Protein AF-A0A1H7WKR6-F1 (afdb_monomer)

InterPro domains:
  IPR000032 Phosphocarrier protein HPr-like [PF00381] (17-84)
  IPR000032 Phosphocarrier protein HPr-like [PS51350] (1-90)
  IPR000032 Phosphocarrier protein HPr-like [cd00367] (22-83)
  IPR035895 HPr-like superfamily [G3DSA:3.30.1340.10] (1-86)
  IPR035895 HPr-like superfamily [SSF55594] (11-86)
  IPR050399 Phosphocarrier protein HPr [PTHR33705] (11-86)

Nearest PDB structures (foldseek):
  3ihs-assembly2_B  TM=8.866E-01  e=2.905E-06  Bacillus anthracis str. Ames
  4xwj-assembly1_B  TM=8.656E-01  e=1.583E-05  Escherichia coli K-12
  1sph-assembly1_B  TM=8.566E-01  e=1.912E-05  Bacillus subtilis
  2hpr-assembly1_A  TM=8.339E-01  e=2.036E-05  Bacillus subtilis
  1cm3-assembly1_A  TM=8.843E-01  e=5.921E-05  Escherichia coli

Organism: NCBI:txid930146

pLDDT: mean 80.71, std 19.06, range [36.72, 98.38]

Sequence (132 aa):
MEKKRIFSVPEGGFTVQKTVEFVQLNSTFTSEVFIEKNKKIFNAKSILGLMSLLIPSKAGKKFTIIAKGEDAVETIKQITNFIEKQLPPTSNLSLWDQEGIENVNHALKDSQSRWTTTVHNIAKSYLTVKNS

Secondary structure (DSSP, 8-state):
-EEEEEEE--TT---HHHHHHHHHHHHH-SSEEEEEETTEEEETT-HHHHHHHHTTPPTT-EEEEEEESSSHHHHHHHHHHHHHHHSPP--SSSTTSHHHHHHHHHHHHHHGGG--HHHHHHHHHHHHGGG-

Mean predicted aligned error: 13.5 Å

Radius of gyration: 21.98 Å; Cα contacts (8 Å, |Δi|>4): 154; chains: 1; bounding box: 29×31×65 Å

Solvent-accessible surface area (backbone atoms only — not comparable to full-atom values): 7469 Å² total; per-residue (Å²): 88,78,38,73,48,78,49,58,38,30,81,85,37,44,47,73,66,58,46,51,54,48,19,54,58,46,58,72,48,89,24,51,43,32,39,38,51,96,93,42,78,40,53,41,58,37,60,70,59,42,51,72,55,42,49,82,38,58,48,68,45,71,37,36,40,37,23,40,26,89,50,11,67,59,53,53,51,54,52,48,54,55,53,55,70,60,31,74,75,80,84,66,88,57,71,66,46,68,68,40,51,50,51,50,51,48,54,49,57,66,44,60,86,68,67,51,72,66,60,54,53,55,56,49,52,64,62,59,67,76,78,116

Foldseek 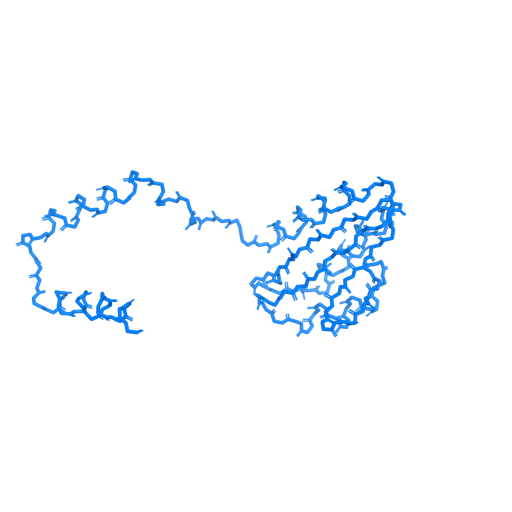3Di:
DKDKDKDWAAQVFDDLVLLVVQLVLCVVDPWFKWKDDPNDIFGSNDSVRSCVPGRPDHTRDMIMMMTGDPCNVVSVVVSVVSRCVVHDPCPDPPCPPVVNVVVVVVVVVVCVVPDDPVNVVVVVVVVVVVPD

Structure (mmCIF, N/CA/C/O backbone):
data_AF-A0A1H7WKR6-F1
#
_entry.id   AF-A0A1H7WKR6-F1
#
loop_
_atom_site.group_PDB
_atom_site.id
_atom_site.type_symbol
_atom_site.label_atom_id
_atom_site.label_alt_id
_atom_site.label_comp_id
_atom_site.label_asym_id
_atom_site.label_entity_id
_atom_site.label_seq_id
_atom_site.pdbx_PDB_ins_code
_atom_site.Cartn_x
_atom_site.Cartn_y
_atom_site.Cartn_z
_atom_site.occupancy
_atom_site.B_iso_or_equiv
_atom_site.auth_seq_id
_atom_site.auth_comp_id
_atom_site.auth_asym_id
_atom_site.auth_atom_id
_atom_site.pdbx_PDB_model_num
ATOM 1 N N . MET A 1 1 ? -15.625 -1.679 10.472 1.00 90.31 1 MET A N 1
ATOM 2 C CA . MET A 1 1 ? -15.937 -2.062 9.072 1.00 90.31 1 MET A CA 1
ATOM 3 C C . MET A 1 1 ? -14.670 -2.627 8.425 1.00 90.31 1 MET A C 1
ATOM 5 O O . MET A 1 1 ? -13.588 -2.266 8.862 1.00 90.31 1 MET A O 1
ATOM 9 N N . GLU A 1 2 ? -14.768 -3.527 7.438 1.00 96.50 2 GLU A N 1
ATOM 10 C CA . GLU A 1 2 ? -13.604 -4.087 6.719 1.00 96.50 2 GLU A CA 1
ATOM 11 C C . GLU A 1 2 ? -13.741 -3.854 5.206 1.00 96.50 2 GLU A C 1
ATOM 13 O O . GLU A 1 2 ? -14.825 -4.026 4.641 1.00 96.50 2 GLU A O 1
ATOM 18 N N . LYS A 1 3 ? -12.647 -3.463 4.543 1.00 98.06 3 LYS A N 1
ATOM 19 C CA . LYS A 1 3 ? -12.562 -3.311 3.084 1.00 98.06 3 LYS A CA 1
ATOM 20 C C . LYS A 1 3 ? -11.290 -3.958 2.548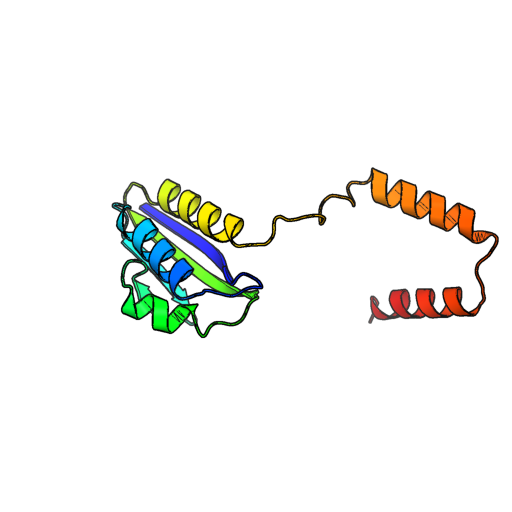 1.00 98.06 3 LYS A C 1
ATOM 22 O O . LYS A 1 3 ? -10.244 -3.913 3.189 1.00 98.06 3 LYS A O 1
ATOM 27 N N . LYS A 1 4 ? -11.385 -4.551 1.355 1.00 97.06 4 LYS A N 1
ATOM 28 C CA . LYS A 1 4 ? -10.263 -5.196 0.664 1.00 97.06 4 LYS A CA 1
ATOM 29 C C . LYS A 1 4 ? -10.138 -4.687 -0.760 1.00 97.06 4 LYS A C 1
ATOM 31 O O . LYS A 1 4 ? -11.147 -4.425 -1.414 1.00 97.06 4 LYS A O 1
ATOM 36 N N . ARG A 1 5 ? -8.909 -4.601 -1.258 1.00 96.88 5 ARG A N 1
ATOM 37 C CA . ARG A 1 5 ? -8.615 -4.245 -2.649 1.00 96.88 5 ARG A CA 1
ATOM 38 C C . ARG A 1 5 ? -7.375 -4.992 -3.118 1.00 96.88 5 ARG A C 1
ATOM 40 O O . ARG A 1 5 ? -6.430 -5.155 -2.358 1.00 96.88 5 ARG A O 1
ATOM 47 N N . ILE A 1 6 ? -7.377 -5.451 -4.363 1.00 96.00 6 ILE A N 1
ATOM 48 C CA . ILE A 1 6 ? -6.185 -6.035 -4.983 1.00 96.00 6 ILE A CA 1
ATOM 49 C C . ILE A 1 6 ? -5.432 -4.920 -5.700 1.00 96.00 6 ILE A C 1
ATOM 51 O O . ILE A 1 6 ? -6.047 -4.128 -6.411 1.00 96.00 6 ILE A O 1
ATOM 55 N N . PHE A 1 7 ? -4.113 -4.890 -5.542 1.00 93.12 7 PHE A N 1
ATOM 56 C CA . PHE A 1 7 ? -3.227 -4.035 -6.322 1.00 93.12 7 PHE A CA 1
ATOM 57 C C . PHE A 1 7 ? -2.088 -4.855 -6.927 1.00 93.12 7 PHE A C 1
ATOM 59 O O . PHE A 1 7 ? -1.738 -5.929 -6.428 1.00 93.12 7 PHE A O 1
ATOM 66 N N . SER A 1 8 ? -1.510 -4.334 -8.004 1.00 92.31 8 SER A N 1
ATOM 67 C CA . SER A 1 8 ? -0.334 -4.907 -8.657 1.00 92.31 8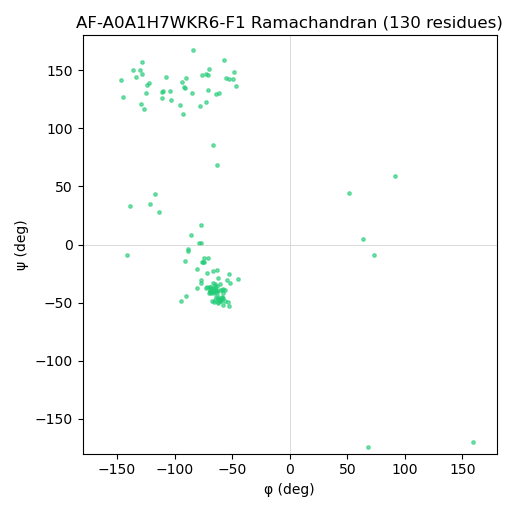 SER A CA 1
ATOM 68 C C . SER A 1 8 ? 0.879 -4.028 -8.375 1.00 92.31 8 SER A C 1
ATOM 70 O O . SER A 1 8 ? 0.759 -2.807 -8.317 1.00 92.31 8 SER A O 1
ATOM 72 N N . VAL A 1 9 ? 2.052 -4.636 -8.213 1.00 91.00 9 VAL A N 1
ATOM 73 C CA . VAL A 1 9 ? 3.315 -3.890 -8.133 1.00 91.00 9 VAL A CA 1
ATOM 74 C C . VAL A 1 9 ? 3.528 -3.117 -9.444 1.00 91.00 9 VAL A C 1
ATOM 76 O O . VAL A 1 9 ? 3.423 -3.743 -10.505 1.00 91.00 9 VAL A O 1
ATOM 79 N N . PRO A 1 10 ? 3.843 -1.807 -9.393 1.00 88.25 10 PRO A N 1
ATOM 80 C CA . PRO A 1 10 ? 4.128 -1.004 -10.583 1.00 88.25 10 PRO A CA 1
ATOM 81 C C . PRO A 1 10 ? 5.279 -1.558 -11.429 1.00 88.25 10 PRO A C 1
ATOM 83 O O . PRO A 1 10 ? 6.136 -2.274 -10.911 1.00 88.25 10 PRO A O 1
ATOM 86 N N . GLU A 1 11 ? 5.349 -1.186 -12.710 1.00 84.81 11 GLU A N 1
ATOM 87 C CA . GLU A 1 11 ? 6.426 -1.628 -13.616 1.00 84.81 11 GLU A CA 1
ATOM 88 C C . GLU A 1 11 ? 7.827 -1.278 -13.096 1.00 84.81 11 GLU A C 1
ATOM 90 O O . GLU A 1 11 ? 8.729 -2.111 -13.138 1.00 84.81 11 GLU A O 1
ATOM 95 N N . GLY A 1 12 ? 7.989 -0.090 -12.504 1.00 85.38 12 GLY A N 1
ATOM 96 C CA . GLY A 1 12 ? 9.238 0.336 -11.862 1.00 85.38 12 GLY A CA 1
ATOM 97 C C . GLY A 1 12 ? 9.505 -0.280 -10.481 1.00 85.38 12 GLY A C 1
ATOM 98 O O . GLY A 1 12 ? 10.500 0.065 -9.847 1.00 85.38 12 GLY A O 1
ATOM 99 N N . GLY A 1 13 ? 8.624 -1.155 -9.985 1.00 88.62 13 GLY A N 1
ATOM 100 C CA . GLY A 1 13 ? 8.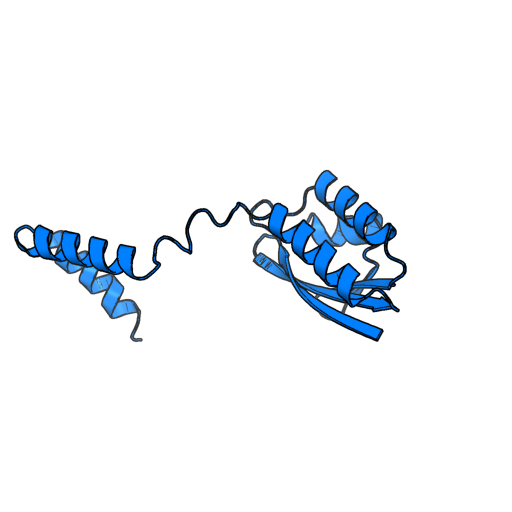727 -1.749 -8.654 1.00 88.62 13 GLY A CA 1
ATOM 101 C C . GLY A 1 13 ? 8.519 -0.758 -7.501 1.00 88.62 13 GLY A C 1
ATOM 102 O O . GLY A 1 13 ? 8.184 0.416 -7.687 1.00 88.62 13 G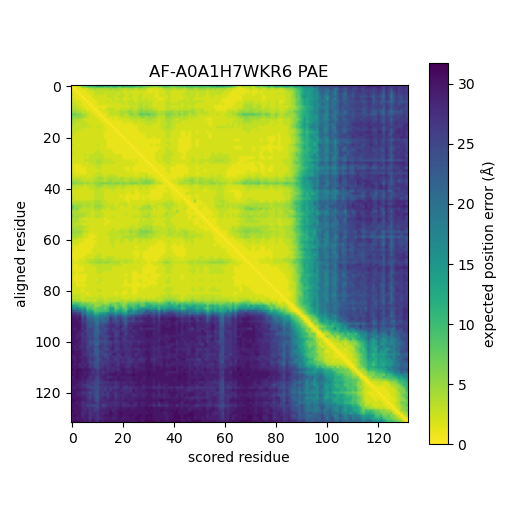LY A O 1
ATOM 103 N N . PHE A 1 14 ? 8.721 -1.251 -6.277 1.00 90.50 14 PHE A N 1
ATOM 104 C CA . PHE A 1 14 ? 8.796 -0.415 -5.078 1.00 90.50 14 PHE A CA 1
ATOM 105 C C . PHE A 1 14 ? 10.256 -0.101 -4.753 1.00 90.50 14 PHE A C 1
ATOM 107 O O . PHE A 1 14 ? 11.047 -0.999 -4.475 1.00 90.50 14 PHE A O 1
ATOM 114 N N . THR A 1 15 ? 10.607 1.184 -4.738 1.00 91.81 15 THR A N 1
ATOM 115 C CA . THR A 1 15 ? 11.897 1.649 -4.213 1.00 91.81 15 THR A CA 1
ATOM 116 C C . THR A 1 15 ? 11.826 1.819 -2.693 1.00 91.81 15 THR A C 1
ATOM 118 O O . THR A 1 15 ? 10.738 1.832 -2.106 1.00 91.81 15 THR A O 1
ATOM 121 N N . VAL A 1 16 ? 12.982 1.990 -2.042 1.00 92.06 16 VAL A N 1
ATOM 122 C CA . VAL A 1 16 ? 13.058 2.320 -0.606 1.00 92.06 16 VAL A CA 1
ATOM 123 C C . VAL A 1 16 ? 12.219 3.560 -0.299 1.00 92.06 16 VAL A C 1
ATOM 125 O O . VAL A 1 16 ? 11.363 3.512 0.579 1.00 92.06 16 VAL A O 1
ATOM 128 N N . GLN A 1 17 ? 12.398 4.632 -1.076 1.00 92.44 17 GLN A N 1
ATOM 129 C CA . GLN A 1 17 ? 11.660 5.882 -0.906 1.00 92.44 17 GLN A CA 1
ATOM 130 C C . GLN A 1 17 ? 10.142 5.673 -1.015 1.00 92.44 17 GLN A C 1
ATOM 132 O O . GLN A 1 17 ? 9.415 6.015 -0.088 1.00 92.44 17 GLN A O 1
ATOM 137 N N . LYS A 1 18 ? 9.661 5.027 -2.089 1.00 92.00 18 LYS A N 1
ATOM 138 C CA . LYS A 1 18 ? 8.223 4.759 -2.276 1.00 92.00 18 LYS A CA 1
ATOM 139 C C . LYS A 1 18 ? 7.648 3.887 -1.161 1.00 92.00 18 LYS A C 1
ATOM 141 O O . LYS A 1 18 ? 6.494 4.049 -0.783 1.00 92.00 18 LYS A O 1
ATOM 146 N N . THR A 1 19 ? 8.442 2.956 -0.630 1.00 94.06 19 THR A N 1
ATOM 147 C CA . THR A 1 19 ? 8.031 2.106 0.496 1.00 94.06 19 THR A CA 1
ATOM 148 C C . THR A 1 19 ? 7.896 2.920 1.781 1.00 94.06 19 THR A C 1
ATOM 150 O O . THR A 1 19 ? 6.925 2.738 2.509 1.00 94.06 19 THR A O 1
ATOM 153 N N . VAL A 1 20 ? 8.830 3.840 2.049 1.00 94.56 20 VAL A N 1
ATOM 154 C CA . VAL A 1 20 ? 8.754 4.761 3.194 1.00 94.56 20 VAL A CA 1
ATOM 155 C C . VAL A 1 20 ? 7.521 5.657 3.081 1.00 94.56 20 VAL A C 1
ATOM 157 O O . VAL A 1 20 ? 6.738 5.712 4.025 1.00 94.56 20 VAL A O 1
ATOM 160 N N . GLU A 1 21 ? 7.301 6.285 1.925 1.00 95.31 21 GLU A N 1
ATOM 161 C CA . GLU A 1 21 ? 6.119 7.122 1.666 1.00 95.31 21 GLU A CA 1
ATOM 162 C C . GLU A 1 21 ? 4.817 6.329 1.845 1.00 95.31 21 GLU A C 1
ATOM 164 O O . GLU A 1 21 ? 3.865 6.804 2.463 1.00 95.31 21 GLU A O 1
ATOM 169 N N . PHE A 1 22 ? 4.787 5.083 1.366 1.00 95.44 22 PHE A N 1
ATOM 170 C CA . PHE A 1 22 ? 3.641 4.200 1.539 1.00 95.44 22 PHE A CA 1
ATOM 171 C C . PHE A 1 22 ? 3.374 3.896 3.018 1.00 95.44 22 PHE A C 1
ATOM 173 O O . PHE A 1 22 ? 2.234 3.985 3.467 1.00 95.44 22 PHE A O 1
ATOM 180 N N . VAL A 1 23 ? 4.404 3.578 3.803 1.00 96.56 23 VAL A N 1
ATOM 181 C CA . VAL A 1 23 ? 4.272 3.330 5.251 1.00 96.56 23 VAL A CA 1
ATOM 182 C C . VAL A 1 23 ? 3.804 4.581 5.988 1.00 96.56 23 VAL A C 1
ATOM 184 O O . VAL A 1 23 ? 2.937 4.489 6.859 1.00 96.56 23 VAL A O 1
ATOM 187 N N . GLN A 1 24 ? 4.344 5.746 5.629 1.00 97.00 24 GLN A N 1
ATOM 188 C CA . GLN A 1 24 ? 3.943 7.030 6.199 1.00 97.00 24 GLN A CA 1
ATOM 189 C C . GLN A 1 24 ? 2.466 7.307 5.928 1.00 97.00 24 GLN A C 1
ATOM 191 O O . GLN A 1 24 ? 1.731 7.574 6.874 1.00 97.00 24 GLN A O 1
ATOM 196 N N . LEU A 1 25 ? 2.013 7.141 4.680 1.00 97.00 25 LEU A N 1
ATOM 197 C CA . LEU A 1 25 ? 0.600 7.251 4.319 1.00 97.00 25 LEU A CA 1
ATOM 198 C C . LEU A 1 25 ? -0.261 6.283 5.138 1.00 97.00 25 LEU A C 1
ATOM 200 O O . LEU A 1 25 ? -1.253 6.687 5.724 1.00 97.00 25 LEU A O 1
ATOM 204 N N . ASN A 1 26 ? 0.131 5.010 5.232 1.00 97.19 26 ASN A N 1
ATOM 205 C CA . ASN A 1 26 ? -0.632 4.024 6.001 1.00 97.19 26 ASN A CA 1
ATOM 206 C C . ASN A 1 26 ? -0.717 4.375 7.495 1.00 97.19 26 ASN A C 1
ATOM 208 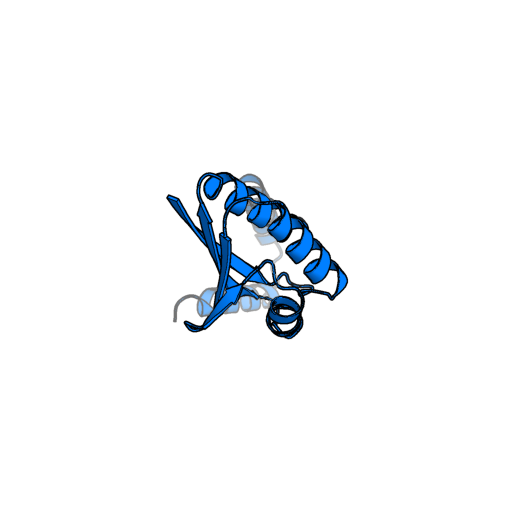O O . ASN A 1 26 ? -1.687 4.012 8.158 1.00 97.19 26 ASN A O 1
ATOM 212 N N . SER A 1 27 ? 0.286 5.071 8.028 1.00 97.06 27 SER A N 1
ATOM 213 C CA . SER A 1 27 ? 0.360 5.443 9.441 1.00 97.06 27 SER A CA 1
ATOM 214 C C . SER A 1 27 ? -0.558 6.607 9.821 1.00 97.06 27 SER A C 1
ATOM 216 O O . SER A 1 27 ? -0.815 6.780 11.009 1.00 97.06 27 SER A O 1
ATOM 218 N N . THR A 1 28 ? -1.086 7.372 8.856 1.00 97.25 28 THR A N 1
ATOM 219 C CA . THR A 1 28 ? -2.024 8.475 9.136 1.00 97.25 28 THR A CA 1
ATOM 220 C C . THR A 1 28 ? -3.464 8.008 9.361 1.00 97.25 28 THR A C 1
ATOM 222 O O . THR A 1 28 ? -4.245 8.730 9.976 1.00 97.25 28 THR A O 1
ATOM 225 N N . PHE A 1 29 ? -3.826 6.814 8.883 1.00 97.00 29 PHE A N 1
ATOM 226 C CA . PHE A 1 29 ? -5.179 6.270 9.012 1.00 97.00 29 PHE A CA 1
ATOM 227 C C . PHE A 1 29 ? -5.455 5.746 10.419 1.00 97.00 29 PHE A C 1
ATOM 229 O O . PHE A 1 29 ? -4.574 5.149 11.052 1.00 97.00 29 PHE A O 1
ATOM 236 N N . THR A 1 30 ? -6.700 5.881 10.880 1.00 97.12 30 THR A N 1
ATOM 237 C CA . THR A 1 30 ? -7.133 5.264 12.142 1.00 97.12 30 THR A CA 1
ATOM 238 C C . THR A 1 30 ? -7.380 3.769 11.956 1.00 97.12 30 THR A C 1
ATOM 240 O O . THR A 1 30 ? -7.086 2.990 12.863 1.00 97.12 30 THR A O 1
ATOM 243 N N . SER A 1 31 ? -7.794 3.342 10.757 1.00 97.88 31 SER A N 1
ATOM 244 C CA . SER A 1 31 ? -7.887 1.930 10.379 1.00 97.88 31 SER A CA 1
ATOM 245 C C . SER A 1 31 ? -6.570 1.186 10.566 1.00 97.88 31 SER A C 1
ATOM 247 O O . SER A 1 31 ? -5.481 1.676 10.248 1.00 97.88 31 SER A O 1
ATOM 249 N N . GLU A 1 32 ? -6.673 -0.065 10.994 1.00 98.00 32 GLU A N 1
ATOM 250 C CA . GLU A 1 32 ? -5.602 -1.033 10.826 1.00 98.00 32 GLU A CA 1
ATOM 251 C C . GLU A 1 32 ? -5.491 -1.399 9.347 1.00 98.00 32 GLU A C 1
ATOM 253 O O . GLU A 1 32 ? -6.497 -1.679 8.688 1.00 98.00 32 GLU A O 1
ATOM 258 N N . VAL A 1 33 ? -4.267 -1.407 8.817 1.00 98.00 33 VAL A N 1
ATOM 259 C CA . VAL A 1 33 ? -4.028 -1.701 7.403 1.00 98.00 33 VAL A CA 1
ATOM 260 C C . VAL A 1 33 ? -3.045 -2.846 7.264 1.00 98.00 33 VAL A C 1
ATOM 262 O O . VAL A 1 33 ? -1.968 -2.843 7.865 1.00 98.00 33 VAL A O 1
ATOM 265 N N . PHE A 1 34 ? -3.411 -3.822 6.443 1.00 97.88 34 PHE A N 1
ATOM 266 C CA . PHE A 1 34 ? -2.643 -5.033 6.222 1.00 97.88 34 PHE A CA 1
ATOM 267 C C . PHE A 1 34 ? -2.448 -5.322 4.740 1.00 97.88 34 PHE A C 1
ATOM 269 O O . PHE A 1 34 ? -3.317 -5.034 3.920 1.00 97.88 34 PHE A O 1
ATOM 276 N N . ILE A 1 35 ? -1.331 -5.965 4.410 1.00 96.75 35 ILE A N 1
ATOM 277 C CA . ILE A 1 35 ? -1.077 -6.553 3.097 1.00 96.75 35 ILE A CA 1
ATOM 278 C C . ILE A 1 35 ? -1.074 -8.071 3.234 1.00 96.75 35 ILE A C 1
ATOM 280 O O . ILE A 1 35 ? -0.320 -8.630 4.026 1.00 96.75 35 ILE A O 1
ATOM 284 N N . GLU A 1 36 ? -1.883 -8.746 2.430 1.00 95.44 36 GLU A N 1
ATOM 285 C CA . GLU A 1 36 ? -1.927 -10.195 2.323 1.00 95.44 36 GLU A CA 1
ATOM 286 C C . GLU A 1 36 ? -1.241 -10.671 1.033 1.00 95.44 36 GLU A C 1
ATOM 288 O O . GLU A 1 36 ? -1.504 -10.184 -0.073 1.00 95.44 36 GLU A O 1
ATOM 293 N N . LYS A 1 37 ? -0.364 -11.669 1.183 1.00 91.00 37 LYS A N 1
ATOM 294 C CA . LYS A 1 37 ? 0.271 -12.413 0.089 1.00 91.00 37 LYS A CA 1
ATOM 295 C C . LYS A 1 37 ? 0.450 -13.865 0.499 1.00 91.00 37 LYS A C 1
ATOM 297 O O . LYS A 1 37 ? 1.077 -14.147 1.515 1.00 91.00 37 LYS A O 1
ATOM 302 N N . ASN A 1 38 ? -0.039 -14.796 -0.319 1.00 88.81 38 ASN A N 1
ATOM 303 C CA . ASN A 1 38 ? 0.082 -16.239 -0.077 1.00 88.81 38 ASN A CA 1
ATOM 304 C C . ASN A 1 38 ? -0.382 -16.648 1.339 1.00 88.81 38 ASN A C 1
ATOM 306 O O . ASN A 1 38 ? 0.316 -17.401 2.015 1.00 88.81 38 ASN A O 1
ATOM 310 N N . LYS A 1 39 ? -1.522 -16.112 1.805 1.00 88.38 39 LYS A N 1
ATOM 311 C CA . LYS A 1 39 ? -2.077 -16.309 3.162 1.00 88.38 39 LYS A CA 1
ATOM 312 C C . LYS A 1 39 ? -1.219 -15.765 4.319 1.00 88.38 39 LYS A C 1
ATOM 314 O O . LYS A 1 39 ? -1.568 -15.962 5.478 1.00 88.38 39 LYS A O 1
ATOM 319 N N . LYS A 1 40 ? -0.101 -15.085 4.038 1.00 92.56 40 LYS A N 1
ATOM 320 C CA . LYS A 1 40 ? 0.665 -14.329 5.038 1.00 92.56 40 LYS A CA 1
ATOM 321 C C . LYS A 1 40 ? 0.165 -12.893 5.074 1.00 92.56 40 LYS A C 1
ATOM 323 O O . LYS A 1 40 ? 0.005 -12.280 4.018 1.00 92.56 40 LYS A O 1
ATOM 328 N N . ILE A 1 41 ? -0.039 -12.375 6.279 1.00 94.69 41 ILE A N 1
ATOM 329 C CA . ILE A 1 41 ? -0.532 -11.024 6.539 1.00 94.69 41 ILE A CA 1
ATOM 330 C C . ILE A 1 41 ? 0.612 -10.195 7.125 1.00 94.69 41 ILE A C 1
ATOM 332 O O . ILE A 1 41 ? 1.303 -10.638 8.040 1.00 94.69 41 ILE A O 1
ATOM 336 N N . PHE A 1 42 ? 0.805 -8.996 6.592 1.00 96.44 42 PHE A N 1
ATOM 337 C CA . PHE A 1 42 ? 1.828 -8.043 7.008 1.00 96.44 42 PHE A CA 1
ATOM 338 C C . PHE A 1 42 ? 1.156 -6.737 7.419 1.00 96.44 42 PHE A C 1
ATOM 340 O O . PHE A 1 42 ? 0.237 -6.288 6.739 1.00 96.44 42 PHE A O 1
ATOM 347 N N . ASN A 1 43 ? 1.615 -6.106 8.497 1.00 96.50 43 ASN A N 1
ATOM 348 C CA . ASN A 1 43 ? 1.137 -4.778 8.881 1.00 96.50 43 ASN A CA 1
ATOM 349 C C . ASN A 1 43 ? 1.702 -3.725 7.913 1.00 96.50 43 ASN A C 1
ATOM 351 O O . ASN A 1 43 ? 2.920 -3.598 7.778 1.00 96.50 43 ASN A O 1
ATOM 355 N N . ALA A 1 44 ? 0.825 -2.965 7.256 1.00 96.62 44 ALA A N 1
ATOM 356 C CA . ALA A 1 44 ? 1.211 -1.962 6.267 1.00 96.62 44 ALA A CA 1
ATOM 357 C C . ALA A 1 44 ? 1.807 -0.679 6.881 1.00 96.62 44 ALA A C 1
ATOM 359 O O . ALA A 1 44 ? 2.407 0.123 6.171 1.00 96.62 44 ALA A O 1
ATOM 360 N N . LYS A 1 45 ? 1.692 -0.501 8.203 1.00 96.25 45 LYS A N 1
ATOM 361 C CA . LYS A 1 45 ? 2.323 0.583 8.975 1.00 96.25 45 LYS A CA 1
ATOM 362 C C . LYS A 1 45 ? 3.733 0.215 9.466 1.00 96.25 45 LYS A C 1
ATOM 364 O O . LYS A 1 45 ? 4.428 1.047 10.038 1.00 96.25 45 LYS A O 1
ATOM 369 N N . SER A 1 46 ? 4.182 -1.028 9.259 1.00 96.31 46 SER A N 1
ATOM 370 C CA . SER A 1 46 ? 5.520 -1.476 9.664 1.00 96.31 46 SER A CA 1
ATOM 371 C C . SER A 1 46 ? 6.525 -1.308 8.529 1.00 96.31 46 SER A C 1
ATOM 373 O O . SER A 1 46 ? 6.492 -2.042 7.538 1.00 96.31 46 SER A O 1
ATOM 375 N N . ILE A 1 47 ? 7.473 -0.386 8.708 1.00 92.31 47 ILE A N 1
ATOM 376 C CA . ILE A 1 47 ? 8.524 -0.131 7.719 1.00 92.31 47 ILE A CA 1
ATOM 377 C C . ILE A 1 47 ? 9.362 -1.376 7.417 1.00 92.31 47 ILE A C 1
ATOM 379 O O . ILE A 1 47 ? 9.568 -1.711 6.253 1.00 92.31 47 ILE A O 1
ATOM 383 N N . LEU A 1 48 ? 9.772 -2.111 8.453 1.00 90.44 48 LEU A N 1
ATOM 384 C CA . LEU A 1 48 ? 10.606 -3.303 8.307 1.00 90.44 48 LEU A CA 1
ATOM 385 C C . LEU A 1 48 ? 9.869 -4.410 7.541 1.00 90.44 48 LEU A C 1
ATOM 387 O O . LEU A 1 48 ? 10.415 -5.002 6.606 1.00 90.44 48 LEU A O 1
ATOM 391 N N . GLY A 1 49 ? 8.602 -4.651 7.902 1.00 90.75 49 GLY A N 1
ATOM 392 C CA . GLY A 1 49 ? 7.759 -5.644 7.243 1.00 90.75 49 GLY A CA 1
ATOM 393 C C . GLY A 1 49 ? 7.564 -5.327 5.763 1.00 90.75 49 GLY A C 1
ATOM 394 O O . GLY A 1 49 ? 7.777 -6.195 4.913 1.00 90.75 49 GLY A O 1
ATOM 395 N N . LEU A 1 50 ? 7.238 -4.074 5.439 1.00 93.69 50 LEU A N 1
ATOM 396 C CA . LEU A 1 50 ? 6.999 -3.671 4.057 1.00 93.69 50 LEU A CA 1
ATOM 397 C C . LEU A 1 50 ? 8.263 -3.604 3.206 1.00 93.69 50 LEU A C 1
ATOM 399 O O . LEU A 1 50 ? 8.210 -4.030 2.054 1.00 93.69 50 LEU A O 1
ATOM 403 N N . MET A 1 51 ? 9.402 -3.171 3.751 1.00 91.00 51 MET A N 1
ATOM 404 C CA . MET A 1 51 ? 10.676 -3.206 3.024 1.00 91.00 51 MET A CA 1
ATOM 405 C C . MET A 1 51 ? 11.032 -4.630 2.587 1.00 91.00 51 MET A C 1
ATOM 407 O O . MET A 1 51 ? 11.343 -4.856 1.419 1.00 91.00 51 MET A O 1
ATOM 411 N N . SER A 1 52 ? 10.903 -5.607 3.493 1.00 91.00 52 SER A N 1
ATOM 412 C CA . SER A 1 52 ? 11.179 -7.017 3.180 1.00 91.00 52 SER A CA 1
ATOM 413 C C . SER A 1 52 ? 10.191 -7.630 2.176 1.00 91.00 52 SER A C 1
ATOM 415 O O . SER A 1 52 ? 10.506 -8.616 1.508 1.00 91.00 52 SER A O 1
ATOM 417 N N . LEU A 1 53 ? 8.989 -7.057 2.055 1.00 93.31 53 LEU A N 1
ATOM 418 C CA . LEU A 1 53 ? 7.913 -7.589 1.226 1.00 93.31 53 LEU A CA 1
ATOM 419 C C . LEU A 1 53 ? 7.871 -6.966 -0.174 1.00 93.31 53 LEU A C 1
ATOM 421 O O . LEU A 1 53 ? 7.721 -7.693 -1.162 1.00 93.31 53 LEU A O 1
ATOM 425 N N . LEU A 1 54 ? 7.931 -5.635 -0.251 1.00 92.62 54 LEU A N 1
ATOM 426 C CA . LEU A 1 54 ? 7.622 -4.857 -1.451 1.00 92.62 54 LEU A CA 1
ATOM 427 C C . LEU A 1 54 ? 8.850 -4.633 -2.335 1.00 92.62 54 LEU A C 1
ATOM 429 O O . LEU A 1 54 ? 8.754 -4.862 -3.537 1.00 92.62 54 LEU A O 1
ATOM 433 N N . ILE A 1 55 ? 10.001 -4.281 -1.755 1.00 91.19 55 ILE A N 1
ATOM 434 C CA . ILE A 1 55 ? 11.242 -4.014 -2.504 1.00 91.19 55 ILE A CA 1
ATOM 435 C C . ILE A 1 55 ? 11.699 -5.226 -3.340 1.00 91.19 55 ILE A C 1
ATOM 437 O O . ILE A 1 55 ? 11.983 -5.050 -4.523 1.00 91.19 55 ILE A O 1
ATOM 441 N N . PRO A 1 56 ? 11.724 -6.472 -2.818 1.00 93.62 56 PRO A N 1
ATOM 442 C CA . PRO A 1 56 ? 12.120 -7.626 -3.629 1.00 93.62 56 PRO A CA 1
ATOM 443 C C . PRO A 1 56 ? 11.007 -8.135 -4.563 1.00 93.62 56 PRO A C 1
ATOM 445 O O . PRO A 1 56 ? 11.175 -9.160 -5.231 1.00 93.62 56 PRO A O 1
ATOM 448 N N . SER A 1 57 ? 9.831 -7.500 -4.587 1.00 91.75 57 SER A N 1
ATOM 449 C CA . SER A 1 57 ? 8.714 -7.965 -5.408 1.00 91.75 57 SER A CA 1
ATOM 450 C C . SER A 1 57 ? 8.799 -7.439 -6.837 1.00 91.75 57 SER A C 1
ATOM 452 O O . SER A 1 57 ? 8.937 -6.248 -7.081 1.00 91.75 57 SER A O 1
ATOM 454 N N . LYS A 1 58 ? 8.664 -8.360 -7.795 1.00 89.94 58 LYS A N 1
ATOM 455 C CA . LYS A 1 58 ? 8.650 -8.055 -9.229 1.00 89.94 58 LYS A CA 1
ATOM 456 C C . LYS A 1 58 ? 7.370 -7.315 -9.632 1.00 89.94 58 LYS A C 1
ATOM 458 O O . LYS A 1 58 ? 6.312 -7.554 -9.043 1.00 89.94 58 LYS A O 1
ATOM 463 N N . ALA A 1 59 ? 7.474 -6.487 -10.670 1.00 89.12 59 ALA A N 1
ATOM 464 C CA . ALA A 1 59 ? 6.348 -5.836 -11.334 1.00 89.12 59 ALA A CA 1
ATOM 465 C C . ALA A 1 59 ? 5.216 -6.818 -11.681 1.00 89.12 59 ALA A C 1
ATOM 467 O O . ALA A 1 59 ? 5.448 -8.007 -11.917 1.00 89.12 59 ALA A O 1
ATOM 468 N N . GLY A 1 60 ? 3.975 -6.329 -11.665 1.00 88.62 60 GLY A N 1
ATOM 469 C CA . GLY A 1 60 ? 2.777 -7.120 -11.966 1.00 88.62 60 GLY A CA 1
ATOM 470 C C . GLY A 1 60 ? 2.369 -8.110 -10.869 1.00 88.62 60 GLY A C 1
ATOM 471 O O . GLY A 1 60 ? 1.275 -8.677 -10.921 1.00 88.62 60 GLY A O 1
ATOM 472 N N . LYS A 1 61 ? 3.199 -8.311 -9.835 1.00 92.44 61 LYS A N 1
ATOM 473 C CA . LYS A 1 61 ? 2.845 -9.165 -8.701 1.00 92.44 61 LYS A CA 1
ATOM 474 C C . LYS A 1 61 ? 1.658 -8.578 -7.946 1.00 92.44 61 LYS A C 1
ATOM 476 O O . LYS A 1 61 ? 1.680 -7.409 -7.573 1.00 92.44 61 LYS A O 1
ATOM 481 N N . LYS A 1 62 ? 0.646 -9.408 -7.695 1.00 93.44 62 LYS A N 1
ATOM 482 C CA . LYS A 1 62 ? -0.581 -9.001 -7.009 1.00 93.44 62 LYS A CA 1
ATOM 483 C C . LYS A 1 62 ? -0.479 -9.181 -5.500 1.00 93.44 62 LYS A C 1
ATOM 485 O O . LYS A 1 62 ? 0.091 -10.160 -5.014 1.00 93.44 62 LYS A O 1
ATOM 490 N N . PHE A 1 63 ? -1.080 -8.242 -4.790 1.00 95.38 63 PHE A N 1
ATOM 491 C CA . PHE A 1 63 ? -1.221 -8.209 -3.343 1.00 95.38 63 PHE A CA 1
ATOM 492 C C . PHE A 1 63 ? -2.640 -7.787 -2.991 1.00 95.38 63 PHE A C 1
ATOM 494 O O . PHE A 1 63 ? -3.255 -7.011 -3.724 1.00 95.38 63 PHE A O 1
ATOM 501 N N . THR A 1 64 ? -3.144 -8.259 -1.857 1.00 96.75 64 THR A N 1
ATOM 502 C CA . THR A 1 64 ? -4.422 -7.788 -1.320 1.00 96.75 64 THR A CA 1
ATOM 503 C C . THR A 1 64 ? -4.136 -6.828 -0.183 1.00 96.75 64 THR A C 1
ATOM 505 O O . THR A 1 64 ? -3.460 -7.196 0.771 1.00 96.75 64 THR A O 1
ATOM 508 N N . ILE A 1 65 ? -4.656 -5.610 -0.259 1.00 97.19 65 ILE A N 1
ATOM 509 C CA . ILE A 1 65 ? -4.686 -4.700 0.877 1.00 97.19 65 ILE A CA 1
ATOM 510 C C . ILE A 1 65 ? -6.012 -4.837 1.620 1.00 97.19 65 ILE A C 1
ATOM 512 O O . ILE A 1 65 ? -7.064 -5.004 1.000 1.00 97.19 65 ILE A O 1
ATOM 516 N N . ILE A 1 66 ? -5.951 -4.802 2.946 1.00 98.19 66 ILE A N 1
ATOM 517 C CA . ILE A 1 66 ? -7.080 -4.983 3.855 1.00 98.19 66 ILE A CA 1
ATOM 518 C C . ILE A 1 66 ? -7.060 -3.817 4.838 1.00 98.19 66 ILE A C 1
ATOM 520 O O . ILE A 1 66 ? -6.082 -3.655 5.559 1.00 98.19 66 ILE A O 1
ATOM 524 N N . ALA A 1 67 ? -8.130 -3.030 4.880 1.00 98.38 67 ALA A N 1
ATOM 525 C CA . ALA A 1 67 ? -8.327 -1.966 5.858 1.00 98.38 67 ALA A CA 1
ATOM 526 C C . ALA A 1 67 ? -9.462 -2.348 6.813 1.00 98.38 67 ALA A C 1
ATOM 528 O O . ALA A 1 67 ? -10.536 -2.767 6.363 1.00 98.38 67 ALA A O 1
ATOM 529 N N . LYS A 1 68 ? -9.228 -2.213 8.119 1.00 98.19 68 LYS A N 1
ATOM 530 C CA . LYS A 1 68 ? -10.197 -2.502 9.180 1.00 98.19 68 LYS A CA 1
ATOM 531 C C . LYS A 1 68 ? -10.326 -1.296 10.102 1.00 98.19 68 LYS A C 1
ATOM 533 O O . LYS A 1 68 ? -9.370 -0.931 10.774 1.00 98.19 68 LYS A O 1
ATOM 538 N N . GLY A 1 69 ? -11.511 -0.705 10.146 1.00 97.50 69 GLY A N 1
ATOM 539 C CA . GLY A 1 69 ? -11.782 0.494 10.934 1.00 97.50 69 GLY A CA 1
ATOM 540 C C . GLY A 1 69 ? -13.010 1.237 10.428 1.00 97.50 69 GLY A C 1
ATOM 541 O O . GLY A 1 69 ? -13.784 0.702 9.626 1.00 97.50 69 GLY A O 1
ATOM 542 N N . GLU A 1 70 ? -13.217 2.445 10.935 1.00 96.44 70 GLU A N 1
ATOM 543 C CA . GLU A 1 70 ? -14.321 3.329 10.540 1.00 96.44 70 GLU A CA 1
ATOM 544 C C . GLU A 1 70 ? -14.011 4.060 9.226 1.00 96.44 70 GLU A C 1
ATOM 546 O O . GLU A 1 70 ? -14.869 4.155 8.352 1.00 96.44 70 GLU A O 1
ATOM 551 N N . ASP A 1 71 ? -12.754 4.461 9.028 1.00 97.00 71 ASP A N 1
ATOM 552 C CA . ASP A 1 71 ? -12.239 5.133 7.828 1.00 97.00 71 ASP A CA 1
ATOM 553 C C . ASP A 1 71 ? -11.807 4.160 6.711 1.00 97.00 71 ASP A C 1
ATOM 555 O O . ASP A 1 71 ? -11.291 4.593 5.683 1.00 97.00 71 ASP A O 1
ATOM 559 N N . ALA A 1 72 ? -12.076 2.853 6.842 1.00 97.94 72 ALA A N 1
ATOM 560 C CA . ALA A 1 72 ? -11.561 1.812 5.941 1.00 97.94 72 ALA A CA 1
ATOM 561 C C . ALA A 1 72 ? -11.872 2.043 4.445 1.00 97.94 72 ALA A C 1
ATOM 563 O O . ALA A 1 72 ? -11.104 1.626 3.577 1.00 97.94 72 ALA A O 1
ATOM 564 N N . VAL A 1 73 ? -12.994 2.695 4.121 1.00 97.44 73 VAL A N 1
ATOM 565 C CA . VAL A 1 73 ? -13.341 3.072 2.736 1.00 97.44 73 VAL A CA 1
ATOM 566 C C . VAL A 1 73 ? -12.382 4.131 2.197 1.00 97.44 73 VAL A C 1
ATOM 568 O O . VAL A 1 73 ? -11.842 3.971 1.101 1.00 97.44 73 VAL A O 1
ATOM 571 N N . GLU A 1 74 ? -12.156 5.190 2.971 1.00 96.88 74 GLU A N 1
ATOM 572 C CA . GLU A 1 74 ? -11.274 6.293 2.597 1.00 96.88 74 GLU A CA 1
ATOM 573 C C . GLU A 1 74 ? -9.810 5.834 2.577 1.00 96.88 74 GLU A C 1
ATOM 575 O O . GLU A 1 74 ? -9.086 6.132 1.629 1.00 96.88 74 GLU A O 1
ATOM 580 N N . THR A 1 75 ? -9.403 4.997 3.537 1.00 97.88 75 THR A N 1
ATOM 581 C CA . THR A 1 75 ? -8.087 4.344 3.560 1.00 97.88 75 THR A CA 1
ATOM 582 C C . THR A 1 75 ? -7.790 3.613 2.249 1.00 97.88 75 THR A C 1
ATOM 584 O O . THR A 1 75 ? -6.764 3.855 1.611 1.00 97.88 75 THR A O 1
ATOM 587 N N . ILE A 1 76 ? -8.698 2.740 1.795 1.00 97.69 76 ILE A N 1
ATOM 588 C CA . ILE A 1 76 ? -8.511 1.990 0.544 1.00 97.69 76 ILE A CA 1
ATOM 589 C C . ILE A 1 76 ? -8.439 2.928 -0.661 1.00 97.69 76 ILE A C 1
ATOM 591 O O . ILE A 1 76 ? -7.619 2.708 -1.556 1.00 97.69 76 ILE A O 1
ATOM 595 N N . LYS A 1 77 ? -9.267 3.976 -0.688 1.00 96.94 77 LYS A N 1
ATOM 596 C CA . LYS A 1 77 ? -9.276 4.969 -1.765 1.00 96.94 77 LYS A CA 1
ATOM 597 C C . LYS A 1 77 ? -7.939 5.708 -1.857 1.00 96.94 77 LYS A C 1
ATOM 599 O O . LYS A 1 77 ? -7.346 5.750 -2.932 1.00 96.94 77 LYS A O 1
ATOM 604 N N . GLN A 1 78 ? -7.422 6.230 -0.747 1.00 97.38 78 GLN A N 1
ATOM 605 C CA . GLN A 1 78 ? -6.154 6.964 -0.745 1.00 97.38 78 GLN A CA 1
ATOM 606 C C . GLN A 1 78 ? -4.959 6.079 -1.095 1.00 97.38 78 GLN A C 1
ATOM 608 O O . GLN A 1 78 ? -4.088 6.496 -1.858 1.00 97.38 78 GLN A O 1
ATOM 613 N N . ILE A 1 79 ? -4.934 4.842 -0.600 1.00 96.00 79 ILE A N 1
ATOM 614 C CA . ILE A 1 79 ? -3.877 3.885 -0.940 1.00 96.00 79 ILE A CA 1
ATOM 615 C C . ILE A 1 79 ? -3.932 3.518 -2.427 1.00 96.00 79 ILE A C 1
ATOM 617 O O . ILE A 1 79 ? -2.894 3.464 -3.084 1.00 96.00 79 ILE A O 1
ATOM 621 N N . THR A 1 80 ? -5.130 3.316 -2.980 1.00 94.06 80 THR A N 1
ATOM 622 C CA . THR A 1 80 ? -5.298 3.056 -4.418 1.00 94.06 80 THR A CA 1
ATOM 623 C C . THR A 1 80 ? -4.746 4.222 -5.237 1.00 94.06 80 THR A C 1
ATOM 625 O O . THR A 1 80 ? -3.887 4.008 -6.089 1.00 94.06 80 THR A O 1
ATOM 628 N N . ASN A 1 81 ? -5.120 5.456 -4.887 1.00 93.75 81 ASN A N 1
ATOM 629 C CA . ASN A 1 81 ? -4.610 6.662 -5.541 1.00 93.75 81 ASN A CA 1
ATOM 630 C C . ASN A 1 81 ? -3.081 6.783 -5.439 1.00 93.75 81 ASN A C 1
ATOM 632 O O . ASN A 1 81 ? -2.429 7.210 -6.389 1.00 93.75 81 ASN A O 1
ATOM 636 N N . PHE A 1 82 ? -2.493 6.428 -4.291 1.00 93.50 82 PHE A N 1
ATOM 637 C CA . PHE A 1 82 ? -1.040 6.420 -4.129 1.00 93.50 82 PHE A CA 1
ATOM 638 C C . PHE A 1 82 ? -0.380 5.452 -5.111 1.00 93.50 82 PHE A C 1
ATOM 640 O O . PHE A 1 82 ? 0.572 5.832 -5.781 1.00 93.50 82 PHE A O 1
ATOM 647 N N . ILE A 1 83 ? -0.886 4.221 -5.222 1.00 90.12 83 ILE A N 1
ATOM 648 C CA . ILE A 1 83 ? -0.305 3.194 -6.096 1.00 90.12 83 ILE A CA 1
ATOM 649 C C . ILE A 1 83 ? -0.483 3.571 -7.570 1.00 90.12 83 ILE A C 1
ATOM 651 O O . ILE A 1 83 ? 0.456 3.425 -8.349 1.00 90.12 83 ILE A O 1
ATOM 655 N N . GLU A 1 84 ? -1.646 4.101 -7.947 1.00 86.94 84 GLU A N 1
ATOM 656 C CA . GLU A 1 84 ? -1.933 4.529 -9.320 1.00 86.94 84 GLU A CA 1
ATOM 657 C C . GLU A 1 84 ? -1.030 5.677 -9.779 1.00 86.94 84 GLU A C 1
ATOM 659 O O . GLU A 1 84 ? -0.564 5.655 -10.911 1.00 86.94 84 GLU A O 1
ATOM 664 N N . LYS A 1 85 ? -0.671 6.616 -8.894 1.00 87.69 85 LYS A N 1
ATOM 665 C CA . LYS A 1 85 ? 0.327 7.662 -9.200 1.00 87.69 85 LYS A CA 1
ATOM 666 C C . LYS A 1 85 ? 1.728 7.114 -9.485 1.00 87.69 85 LYS A C 1
ATOM 668 O O . LYS A 1 85 ? 2.546 7.817 -10.070 1.00 87.69 85 LYS A O 1
ATOM 673 N N . GLN A 1 86 ? 2.034 5.906 -9.011 1.00 80.12 86 GLN A N 1
ATOM 674 C CA . GLN A 1 86 ? 3.327 5.249 -9.226 1.00 80.12 86 GLN A CA 1
ATOM 675 C C . GLN A 1 86 ? 3.345 4.380 -10.480 1.00 80.12 86 GLN A C 1
ATOM 677 O O . GLN A 1 86 ? 4.424 3.960 -10.908 1.00 80.12 86 GLN A O 1
ATOM 682 N N . LEU A 1 87 ? 2.172 4.088 -11.041 1.00 66.62 87 LEU A N 1
ATOM 683 C CA . LEU A 1 87 ? 2.077 3.575 -12.392 1.00 66.62 87 LEU A CA 1
ATOM 684 C C . LEU A 1 87 ? 2.427 4.729 -13.337 1.00 66.62 87 LEU A C 1
ATOM 686 O O . LEU A 1 87 ? 2.121 5.884 -13.022 1.00 66.62 87 LEU A O 1
ATOM 690 N N . PRO A 1 88 ? 3.078 4.460 -14.481 1.00 56.97 88 PRO A N 1
ATOM 691 C CA . PRO A 1 88 ? 3.093 5.456 -15.539 1.00 56.97 88 PRO A CA 1
ATOM 692 C C . PRO A 1 88 ? 1.645 5.924 -15.747 1.00 56.97 88 PRO A C 1
ATOM 694 O O . PRO A 1 88 ? 0.735 5.087 -15.638 1.00 56.97 88 PRO A O 1
ATOM 697 N N . PRO A 1 89 ? 1.400 7.228 -16.013 1.00 51.81 89 PRO A N 1
ATOM 698 C CA . PRO A 1 89 ? 0.091 7.625 -16.502 1.00 51.81 89 PRO A CA 1
ATOM 699 C C . PRO A 1 89 ? -0.244 6.627 -17.597 1.00 51.81 89 PRO A C 1
ATOM 701 O O . PRO A 1 89 ? 0.641 6.256 -18.372 1.00 51.81 89 PRO A O 1
ATOM 704 N N . THR A 1 90 ? -1.471 6.125 -17.625 1.00 47.09 90 THR A N 1
ATOM 705 C CA . THR A 1 90 ? -1.972 5.376 -18.771 1.00 47.09 90 THR A CA 1
ATOM 706 C C . THR A 1 90 ? -1.997 6.333 -19.962 1.00 47.09 90 THR A C 1
ATOM 708 O O . THR A 1 90 ? -3.051 6.743 -20.433 1.00 47.09 90 THR A O 1
ATOM 711 N N . SER A 1 91 ? -0.821 6.735 -20.444 1.00 42.28 91 SER A N 1
ATOM 712 C CA . SER A 1 91 ? -0.573 7.242 -21.764 1.00 42.28 91 SER A CA 1
ATOM 713 C C . SER A 1 91 ? -0.821 6.037 -22.648 1.00 42.28 91 SER A C 1
ATOM 715 O O . SER A 1 91 ? 0.076 5.266 -22.983 1.00 42.28 91 SER A O 1
ATOM 717 N N . ASN A 1 92 ? -2.105 5.905 -22.962 1.00 43.03 92 ASN A N 1
ATOM 718 C CA . ASN A 1 92 ? -2.630 5.225 -24.116 1.00 43.03 92 ASN A CA 1
ATOM 719 C C . ASN A 1 92 ? -2.978 3.722 -23.999 1.00 43.03 92 ASN A C 1
ATOM 721 O O . ASN A 1 92 ? -2.534 2.898 -24.788 1.00 43.03 92 ASN A O 1
ATOM 725 N N . LEU A 1 93 ? -3.885 3.381 -23.079 1.00 44.03 93 LEU A N 1
ATOM 726 C CA . LEU A 1 93 ? -4.928 2.373 -23.356 1.00 44.03 93 LEU A CA 1
ATOM 727 C C . LEU A 1 93 ? -6.320 3.026 -23.283 1.00 44.03 93 LEU A C 1
ATOM 729 O O . LEU A 1 93 ? -7.254 2.499 -22.692 1.00 44.03 93 LEU A O 1
ATOM 733 N N . SER A 1 94 ? -6.409 4.216 -23.888 1.00 43.44 94 SER A N 1
ATOM 734 C CA . SER A 1 94 ? -7.655 4.925 -24.216 1.00 43.44 94 SER A CA 1
ATOM 735 C C . SER A 1 94 ? -7.598 5.649 -25.579 1.00 43.44 94 SER A C 1
ATOM 737 O O . SER A 1 94 ? -8.655 5.969 -26.092 1.00 43.44 94 SER A O 1
ATOM 739 N N . LEU A 1 95 ? -6.467 5.779 -26.309 1.00 36.72 95 LEU A N 1
ATOM 740 C CA . LEU A 1 95 ? -6.535 6.238 -27.725 1.00 36.72 95 LEU A CA 1
ATOM 741 C C . LEU A 1 95 ? -7.000 5.145 -28.712 1.00 36.72 95 LEU A C 1
ATOM 743 O O . LEU A 1 95 ? -6.839 5.290 -29.922 1.00 36.72 95 LEU A O 1
ATOM 747 N N . TRP A 1 96 ? -7.600 4.065 -28.216 1.00 44.47 96 TRP A N 1
ATOM 748 C CA . TRP A 1 96 ? -8.435 3.179 -29.032 1.00 44.47 96 TRP A CA 1
ATOM 749 C C . TRP A 1 96 ? -9.900 3.240 -28.595 1.00 44.47 96 TRP A C 1
ATOM 751 O O . TRP A 1 96 ? -10.641 2.276 -28.783 1.00 44.47 96 TRP A O 1
ATOM 761 N N . ASP A 1 97 ? -10.335 4.373 -28.040 1.00 54.38 97 ASP A N 1
ATOM 762 C CA . ASP A 1 97 ? -11.735 4.765 -28.161 1.00 54.38 97 ASP A CA 1
ATOM 763 C C . ASP A 1 97 ? -12.103 4.733 -29.658 1.00 54.38 97 ASP A C 1
ATOM 765 O O . ASP A 1 97 ? -11.259 4.988 -30.519 1.00 54.38 97 ASP A O 1
ATOM 769 N N . GLN A 1 98 ? -13.325 4.295 -29.970 1.00 48.78 98 GLN A N 1
ATOM 770 C CA . GLN A 1 98 ? -13.760 3.747 -31.271 1.00 48.78 98 GLN A CA 1
ATOM 771 C C . GLN A 1 98 ? -13.303 4.535 -32.520 1.00 48.78 98 GLN A C 1
ATOM 773 O O . GLN A 1 98 ? -13.026 3.930 -33.555 1.00 48.78 98 GLN A O 1
ATOM 778 N N . GLU A 1 99 ? -13.118 5.846 -32.391 1.00 48.12 99 GLU A N 1
ATOM 779 C CA . GLU A 1 99 ? -12.580 6.771 -33.395 1.00 48.12 99 GLU A CA 1
ATOM 780 C C . GLU A 1 99 ? -11.166 6.395 -33.896 1.00 48.12 99 GLU A C 1
ATOM 782 O O . GLU A 1 99 ? -10.866 6.488 -35.086 1.00 48.12 99 GLU A O 1
ATOM 787 N N . GLY A 1 100 ? -10.285 5.900 -33.018 1.00 50.72 100 GLY A N 1
ATOM 788 C CA . GLY A 1 100 ? -8.929 5.462 -33.375 1.00 50.72 100 GLY A CA 1
ATOM 789 C C . GLY A 1 100 ? -8.914 4.147 -34.158 1.00 50.72 100 GLY A C 1
ATOM 790 O O . GLY A 1 100 ? -8.150 3.996 -35.112 1.00 50.72 100 GLY A O 1
ATOM 791 N N . ILE A 1 101 ? -9.805 3.212 -33.806 1.00 57.47 101 ILE A N 1
ATOM 792 C CA . ILE A 1 101 ? -10.003 1.961 -34.554 1.00 57.47 101 ILE A CA 1
ATOM 793 C C . ILE A 1 101 ? -10.552 2.274 -35.944 1.00 57.47 101 ILE A C 1
ATOM 795 O O . ILE A 1 101 ? -10.128 1.663 -36.920 1.00 57.47 101 ILE A O 1
ATOM 799 N N . GLU A 1 102 ? -11.467 3.231 -36.051 1.00 56.41 102 GLU A N 1
ATOM 800 C CA . GLU A 1 102 ? -12.073 3.625 -37.318 1.00 56.41 102 GLU A CA 1
ATOM 801 C C . GLU A 1 102 ? -11.073 4.348 -38.227 1.00 56.41 102 GLU A C 1
ATOM 803 O O . GLU A 1 102 ? -10.956 3.988 -39.395 1.00 56.41 102 GLU A O 1
ATOM 808 N N . ASN A 1 103 ? -10.246 5.240 -37.676 1.00 61.19 103 ASN A N 1
ATOM 809 C CA . ASN A 1 103 ? -9.158 5.908 -38.398 1.00 61.19 103 ASN A CA 1
ATOM 810 C C . ASN A 1 103 ? -8.051 4.944 -38.837 1.00 61.19 103 ASN A C 1
ATOM 812 O O . ASN A 1 103 ? -7.551 5.036 -39.958 1.00 61.19 103 ASN A O 1
ATOM 816 N N . VAL A 1 104 ? -7.682 3.981 -37.990 1.00 61.25 104 VAL A N 1
ATOM 817 C CA . VAL A 1 104 ? -6.726 2.933 -38.364 1.00 61.25 104 VAL A CA 1
ATOM 818 C C . VAL A 1 104 ? -7.339 1.991 -39.389 1.00 61.25 104 VAL A C 1
ATOM 820 O O . VAL A 1 104 ? -6.674 1.658 -40.358 1.00 61.25 104 VAL A O 1
ATOM 823 N N . ASN A 1 105 ? -8.611 1.616 -39.264 1.00 59.94 105 ASN A N 1
ATOM 824 C CA . ASN A 1 105 ? -9.298 0.826 -40.284 1.00 59.94 105 ASN A CA 1
ATOM 825 C C . ASN A 1 105 ? -9.443 1.587 -41.606 1.00 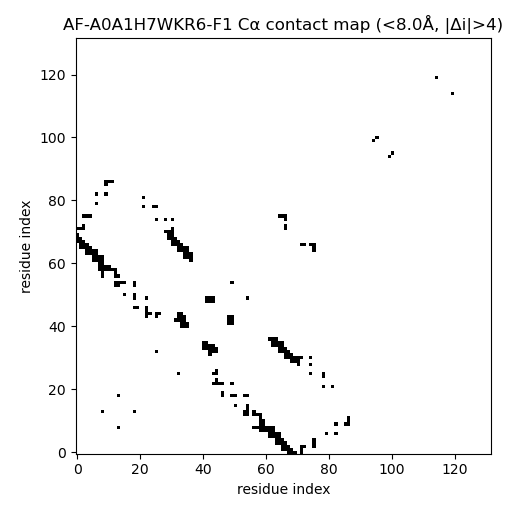59.94 105 ASN A C 1
ATOM 827 O O . ASN A 1 105 ? -9.323 0.970 -42.660 1.00 59.94 105 ASN A O 1
ATOM 831 N N . HIS A 1 106 ? -9.660 2.901 -41.569 1.00 61.81 106 HIS A N 1
ATOM 832 C CA . HIS A 1 106 ? -9.687 3.767 -42.744 1.00 61.81 106 HIS A CA 1
ATOM 833 C C . HIS A 1 106 ? -8.305 3.822 -43.402 1.00 61.81 106 HIS A C 1
ATOM 835 O O . HIS A 1 106 ? -8.182 3.504 -44.578 1.00 61.81 106 HIS A O 1
ATOM 841 N N . ALA A 1 107 ? -7.240 4.074 -42.637 1.00 58.25 107 ALA A N 1
ATOM 842 C CA . ALA A 1 107 ? -5.862 4.069 -43.137 1.00 58.25 107 ALA A CA 1
ATOM 843 C C . ALA A 1 107 ? -5.398 2.676 -43.621 1.00 58.25 107 ALA A C 1
ATOM 845 O O . ALA A 1 107 ? -4.647 2.550 -44.592 1.00 58.25 107 ALA A O 1
ATOM 846 N N . LEU A 1 108 ? -5.862 1.598 -42.983 1.00 59.41 108 LEU A N 1
ATOM 847 C CA . LEU A 1 108 ? -5.623 0.222 -43.421 1.00 59.41 108 LEU A CA 1
ATOM 848 C C . LEU A 1 108 ? -6.377 -0.075 -44.721 1.00 59.41 108 LEU A C 1
ATOM 850 O O . LEU A 1 108 ? -5.804 -0.702 -45.604 1.00 59.41 108 LEU A O 1
ATOM 854 N N . LYS A 1 109 ? -7.620 0.392 -44.877 1.00 59.44 109 LYS A N 1
ATOM 855 C CA . LYS A 1 109 ? -8.391 0.280 -46.127 1.00 59.44 109 LYS A CA 1
ATOM 856 C C . LYS A 1 109 ? -7.798 1.129 -47.254 1.00 59.44 109 LYS A C 1
ATOM 858 O O . LYS A 1 109 ? -7.700 0.643 -48.372 1.00 59.44 109 LYS A O 1
ATOM 863 N N . ASP A 1 110 ? -7.304 2.327 -46.970 1.00 55.72 110 ASP A N 1
ATOM 864 C CA . ASP A 1 110 ? -6.623 3.157 -47.972 1.00 55.72 110 ASP A CA 1
ATOM 865 C C . ASP A 1 110 ? -5.291 2.529 -48.405 1.00 55.72 110 ASP A C 1
ATOM 867 O O . ASP A 1 110 ? -4.935 2.513 -49.589 1.00 55.72 110 ASP A O 1
ATOM 871 N N . SER A 1 111 ? -4.577 1.914 -47.458 1.00 51.03 111 SER A N 1
ATOM 872 C CA . SER A 1 111 ? -3.362 1.162 -47.760 1.00 51.03 111 SER A CA 1
ATOM 873 C C . SER A 1 111 ? -3.630 -0.201 -48.404 1.00 51.03 111 SER A C 1
ATOM 875 O O . SER A 1 111 ? -2.691 -0.727 -48.997 1.00 51.03 111 SER A O 1
ATOM 877 N N . GLN A 1 112 ? -4.864 -0.755 -48.379 1.00 51.91 112 GLN A N 1
ATOM 878 C CA . GLN A 1 112 ? -5.248 -2.031 -49.041 1.00 51.91 112 GLN A CA 1
ATOM 879 C C . GLN A 1 112 ? -4.879 -2.088 -50.525 1.00 51.91 112 GLN A C 1
ATOM 881 O O . GLN A 1 112 ? -4.585 -3.165 -51.038 1.00 51.91 112 GLN A O 1
ATOM 886 N N . SER A 1 113 ? -4.758 -0.937 -51.184 1.00 55.00 113 SER A N 1
ATOM 887 C CA . SER A 1 113 ? -4.286 -0.829 -52.568 1.00 55.00 113 SER A CA 1
ATOM 888 C C . SER A 1 113 ? -2.783 -1.121 -52.775 1.00 55.00 113 SER A C 1
ATOM 890 O O . SER A 1 113 ? -2.345 -1.272 -53.914 1.00 55.00 113 SER A O 1
ATOM 892 N N . ARG A 1 114 ? -1.974 -1.217 -51.706 1.00 57.31 114 ARG A N 1
ATOM 893 C CA . ARG A 1 114 ? -0.503 -1.365 -51.751 1.00 57.31 114 ARG A CA 1
ATOM 894 C C . ARG A 1 114 ? 0.064 -2.362 -50.726 1.00 57.31 114 ARG A C 1
ATOM 896 O O . ARG A 1 114 ? 1.181 -2.186 -50.240 1.00 57.31 114 ARG A O 1
ATOM 903 N N . TRP A 1 115 ? -0.656 -3.432 -50.390 1.00 61.00 115 TRP A N 1
ATOM 904 C CA . TRP A 1 115 ? -0.085 -4.468 -49.514 1.00 61.00 115 TRP A CA 1
ATOM 905 C C . TRP A 1 115 ? 0.864 -5.349 -50.310 1.00 61.00 115 TRP A C 1
ATOM 907 O O . TRP A 1 115 ? 0.464 -6.026 -51.255 1.00 61.00 115 TRP A O 1
ATOM 917 N N . THR A 1 116 ? 2.130 -5.374 -49.907 1.00 65.75 116 THR A N 1
ATOM 918 C CA . THR A 1 116 ? 3.059 -6.385 -50.405 1.00 65.75 116 THR A CA 1
ATOM 919 C C . THR A 1 116 ? 2.716 -7.736 -49.775 1.00 65.75 116 THR A C 1
ATOM 921 O O . THR A 1 116 ? 2.272 -7.820 -48.625 1.00 65.75 116 THR A O 1
ATOM 924 N N . THR A 1 117 ? 2.928 -8.819 -50.525 1.00 61.88 117 THR A N 1
ATOM 925 C CA . THR A 1 117 ? 2.617 -10.199 -50.107 1.00 61.88 117 THR A CA 1
ATOM 926 C C . THR A 1 117 ? 3.222 -10.552 -48.744 1.00 61.88 117 THR A C 1
ATOM 928 O O . THR A 1 117 ? 2.615 -11.269 -47.950 1.00 61.88 117 THR A O 1
ATOM 931 N N . THR A 1 118 ? 4.390 -9.989 -48.431 1.00 64.06 118 THR A N 1
ATOM 932 C CA . THR A 1 118 ? 5.078 -10.165 -47.150 1.00 64.06 118 THR A CA 1
ATOM 933 C C . THR A 1 118 ? 4.264 -9.630 -45.974 1.00 64.06 118 THR A C 1
ATOM 935 O O . THR A 1 118 ? 4.092 -10.334 -44.982 1.00 64.06 118 THR A O 1
ATOM 938 N N . VAL A 1 119 ? 3.709 -8.420 -46.087 1.00 71.12 119 VAL A N 1
ATOM 939 C CA . VAL A 1 119 ? 2.925 -7.802 -45.005 1.00 71.12 119 VAL A CA 1
ATOM 940 C C . VAL A 1 119 ? 1.600 -8.547 -44.813 1.00 71.12 119 VAL A C 1
ATOM 942 O O . VAL A 1 119 ? 1.186 -8.776 -43.678 1.00 71.12 119 VAL A O 1
ATOM 945 N N . HIS A 1 120 ? 0.984 -9.018 -45.903 1.00 67.44 120 HIS A N 1
ATOM 946 C CA . HIS A 1 120 ? -0.217 -9.856 -45.835 1.00 67.44 120 HIS A CA 1
ATOM 947 C C . HIS A 1 120 ? 0.027 -11.154 -45.048 1.00 67.44 120 HIS A C 1
ATOM 949 O O . HIS A 1 120 ? -0.751 -11.499 -44.160 1.00 67.44 120 HIS A O 1
ATOM 955 N N . ASN A 1 121 ? 1.127 -11.856 -45.328 1.00 71.06 121 ASN A N 1
ATOM 956 C CA . ASN A 1 121 ? 1.439 -13.129 -44.675 1.00 71.06 121 ASN A CA 1
ATOM 957 C C . ASN A 1 121 ? 1.792 -12.962 -43.192 1.00 71.06 121 ASN A C 1
ATOM 959 O O . ASN A 1 121 ? 1.387 -13.786 -42.371 1.00 71.06 121 ASN A O 1
ATOM 963 N N . ILE A 1 122 ? 2.493 -11.879 -42.841 1.00 69.12 122 ILE A N 1
ATOM 964 C CA . ILE A 1 122 ? 2.795 -11.540 -41.447 1.00 69.12 122 ILE A CA 1
ATOM 965 C C . ILE A 1 122 ? 1.500 -11.234 -40.688 1.00 69.12 122 ILE A C 1
ATOM 967 O O . ILE A 1 122 ? 1.268 -11.805 -39.631 1.00 69.12 122 ILE A O 1
ATOM 971 N N . ALA A 1 123 ? 0.606 -10.403 -41.233 1.00 71.19 123 ALA A N 1
ATOM 972 C CA . ALA A 1 123 ? -0.667 -10.099 -40.574 1.00 71.19 123 ALA A CA 1
ATOM 973 C C . ALA A 1 123 ? -1.536 -11.356 -40.373 1.00 71.19 123 ALA A C 1
ATOM 975 O O . ALA A 1 123 ? -2.156 -11.534 -39.322 1.00 71.19 123 ALA A O 1
ATOM 976 N N . LYS A 1 124 ? -1.545 -12.261 -41.359 1.00 65.69 124 LYS A N 1
ATOM 977 C CA . LYS A 1 124 ? -2.318 -13.506 -41.310 1.00 65.69 124 LYS A CA 1
ATOM 978 C C . LYS A 1 124 ? -1.836 -14.447 -40.204 1.00 65.69 124 LYS A C 1
ATOM 980 O O . LYS A 1 124 ? -2.679 -15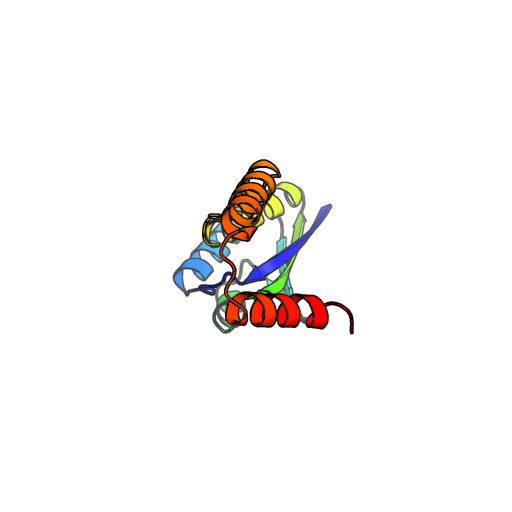.046 -39.541 1.00 65.69 124 LYS A O 1
ATOM 985 N N . SER A 1 125 ? -0.523 -14.522 -39.952 1.00 66.50 125 SER A N 1
ATOM 986 C CA . SER A 1 125 ? 0.030 -15.381 -38.895 1.00 66.50 125 SER A CA 1
ATOM 987 C C . SER A 1 125 ? -0.425 -14.948 -37.496 1.00 66.50 125 SER A C 1
ATOM 989 O O . SER A 1 125 ? -0.804 -15.798 -36.691 1.00 66.50 125 SER A O 1
ATOM 991 N N . TYR A 1 126 ? -0.503 -13.640 -37.229 1.00 57.41 126 TYR A N 1
ATOM 992 C CA . TYR A 1 126 ? -0.988 -13.111 -35.948 1.00 57.41 126 TYR A CA 1
ATOM 993 C C . TYR A 1 126 ? -2.476 -13.382 -35.701 1.00 57.41 126 TYR A C 1
ATOM 995 O O . TYR A 1 126 ? -2.878 -13.601 -34.558 1.00 57.41 126 TYR A O 1
ATOM 1003 N N . LEU A 1 127 ? -3.297 -13.397 -36.755 1.00 61.47 127 LEU A N 1
ATOM 1004 C CA . LEU A 1 127 ? -4.733 -13.674 -36.642 1.00 61.47 127 LEU A CA 1
ATOM 1005 C C . LEU A 1 127 ? -5.026 -15.167 -36.451 1.00 61.47 127 LEU A C 1
ATOM 1007 O O . LEU A 1 127 ? -5.948 -15.516 -35.719 1.00 61.47 127 LEU A O 1
ATOM 1011 N N . THR A 1 128 ? -4.222 -16.055 -37.041 1.00 52.81 128 THR A N 1
ATOM 1012 C CA . THR A 1 128 ? -4.368 -17.508 -36.847 1.00 52.81 128 THR A CA 1
ATOM 1013 C C . T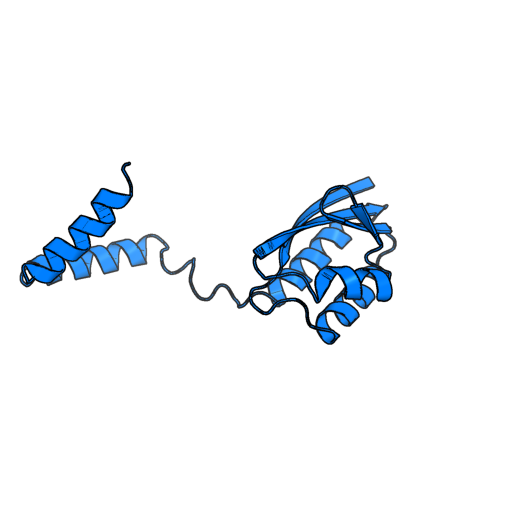HR A 1 128 ? -3.935 -17.995 -35.464 1.00 52.81 128 THR A C 1
ATOM 1015 O O . THR A 1 128 ? -4.447 -19.007 -35.002 1.00 52.81 128 THR A O 1
ATOM 1018 N N . VAL A 1 129 ? -3.047 -17.278 -34.766 1.00 52.19 129 VAL A N 1
ATOM 1019 C CA . VAL A 1 129 ? -2.553 -17.685 -33.432 1.00 52.19 129 VAL A CA 1
ATOM 1020 C C . VAL A 1 129 ? -3.596 -17.470 -32.323 1.00 52.19 129 VAL A C 1
ATOM 1022 O O . VAL A 1 129 ? -3.463 -18.034 -31.243 1.00 52.19 129 VAL A O 1
ATOM 1025 N N . LYS A 1 130 ? -4.665 -16.702 -32.569 1.00 47.75 130 LYS A N 1
ATOM 1026 C CA . LYS A 1 130 ? -5.704 -16.426 -31.561 1.00 47.75 130 LYS A CA 1
ATOM 1027 C C . LYS A 1 130 ? -6.850 -17.449 -31.500 1.00 47.75 130 LYS A C 1
ATOM 1029 O O . LYS A 1 130 ? -7.690 -17.307 -30.619 1.00 47.75 130 LYS A O 1
ATOM 1034 N N . ASN A 1 131 ? -6.883 -18.450 -32.388 1.00 43.38 131 ASN A N 1
ATOM 1035 C CA . ASN A 1 131 ? -7.972 -19.437 -32.486 1.00 43.38 131 ASN A CA 1
ATOM 1036 C C . ASN A 1 131 ? -7.514 -20.901 -32.293 1.00 43.38 131 ASN A C 1
ATOM 1038 O O . ASN A 1 131 ? -8.086 -21.799 -32.911 1.00 43.38 131 ASN A O 1
ATOM 1042 N N . SER A 1 132 ? -6.521 -21.140 -31.429 1.00 40.97 132 SER A N 1
ATOM 1043 C CA . SER A 1 132 ? -6.097 -22.488 -31.011 1.00 40.97 132 SER A CA 1
ATOM 1044 C C . SER A 1 132 ? -5.975 -22.586 -29.499 1.00 40.97 132 SER A C 1
ATOM 1046 O O . SER A 1 132 ? -5.374 -21.659 -28.910 1.00 40.97 132 SER A O 1
#